Protein AF-A0A6G2U321-F1 (afdb_monomer)

Solvent-accessible surface area (backbone atoms only — not comparable to full-atom values): 6232 Å² total; per-residue (Å²): 129,82,76,58,46,42,33,37,33,30,34,20,93,89,80,42,74,46,76,44,54,46,91,41,48,78,42,62,44,58,41,83,96,42,54,42,37,38,38,32,37,30,69,89,89,39,76,46,52,22,34,40,48,66,89,90,57,88,66,79,72,62,49,72,69,56,35,48,50,48,31,50,50,50,55,51,49,48,54,60,49,64,72,43,89,53,45,33,31,38,39,53,53,46,88,44,79,45,82,41,79,39,79,88,72,81,88,127

Sequence (108 aa):
MGMQDVWVRAQSIVSGSRTVRADTIVQAKWERTSSQYLTLMVAGSDEAHHQVRPDGSRALPLREEDGAALADGLLSAMTATAAVPGSHLLVLHGTGLERRRSAMDGTR

Structure (mmCIF, N/CA/C/O backbone):
data_AF-A0A6G2U321-F1
#
_entry.id   AF-A0A6G2U321-F1
#
loop_
_atom_site.group_PDB
_atom_site.id
_atom_site.type_symbol
_atom_site.label_atom_id
_atom_site.label_alt_id
_atom_site.label_comp_id
_atom_site.label_asym_id
_atom_site.label_entity_id
_atom_site.label_seq_id
_atom_site.pdbx_PDB_ins_code
_atom_site.Cartn_x
_atom_site.Cartn_y
_atom_site.Cartn_z
_atom_site.occupancy
_atom_site.B_iso_or_equiv
_atom_site.auth_seq_id
_atom_site.auth_comp_id
_atom_site.auth_asym_id
_atom_site.auth_atom_id
_atom_site.pdbx_PDB_model_num
ATOM 1 N N . MET A 1 1 ? 12.352 -10.074 -21.353 1.00 46.00 1 MET A N 1
ATOM 2 C CA . MET A 1 1 ? 11.633 -9.016 -20.613 1.00 46.00 1 MET A CA 1
ATOM 3 C C . MET A 1 1 ? 12.153 -9.041 -19.192 1.00 46.00 1 MET A C 1
ATOM 5 O O . MET A 1 1 ? 12.061 -10.092 -18.575 1.00 46.00 1 MET A O 1
ATOM 9 N N . GLY A 1 2 ? 12.788 -7.965 -18.719 1.00 54.56 2 GLY A N 1
ATOM 10 C CA . GLY A 1 2 ? 13.204 -7.888 -17.316 1.00 54.56 2 GLY A CA 1
ATOM 11 C C . GLY A 1 2 ? 11.961 -7.940 -16.436 1.00 54.56 2 GLY A C 1
ATOM 12 O O . GLY A 1 2 ? 11.018 -7.191 -16.688 1.00 54.56 2 GLY A O 1
ATOM 13 N N . MET A 1 3 ? 11.929 -8.87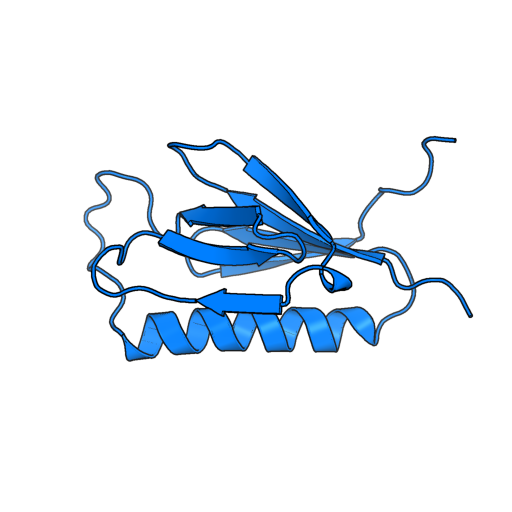1 -15.486 1.00 61.12 3 MET A N 1
ATOM 14 C CA . MET A 1 3 ? 10.844 -8.974 -14.518 1.00 61.12 3 MET A CA 1
ATOM 15 C C . MET A 1 3 ? 10.789 -7.649 -13.749 1.00 61.12 3 MET A C 1
ATOM 17 O O . MET A 1 3 ? 11.806 -7.168 -13.253 1.00 61.12 3 MET A O 1
ATOM 21 N N . GLN A 1 4 ? 9.638 -6.985 -13.794 1.00 70.38 4 GLN A N 1
ATOM 22 C CA . GLN A 1 4 ? 9.445 -5.698 -13.139 1.00 70.38 4 GLN A CA 1
ATOM 23 C C . GLN A 1 4 ? 9.031 -5.984 -11.703 1.00 70.38 4 GLN A C 1
ATOM 25 O O . GLN A 1 4 ? 7.890 -6.366 -11.451 1.00 70.38 4 GLN A O 1
ATOM 30 N N . ASP A 1 5 ? 9.967 -5.851 -10.772 1.00 84.88 5 ASP A N 1
ATOM 31 C CA . ASP A 1 5 ? 9.709 -6.125 -9.366 1.00 84.88 5 ASP A CA 1
ATOM 32 C C . ASP A 1 5 ? 9.408 -4.816 -8.634 1.00 84.88 5 ASP A C 1
ATOM 34 O O . ASP A 1 5 ? 10.298 -4.062 -8.228 1.00 84.88 5 ASP A O 1
ATOM 38 N N . VAL A 1 6 ? 8.113 -4.533 -8.491 1.00 87.06 6 VAL A N 1
ATOM 39 C CA . VAL A 1 6 ? 7.613 -3.411 -7.695 1.00 87.06 6 VAL A CA 1
ATOM 40 C C . VAL A 1 6 ? 7.248 -3.922 -6.310 1.00 87.06 6 VAL A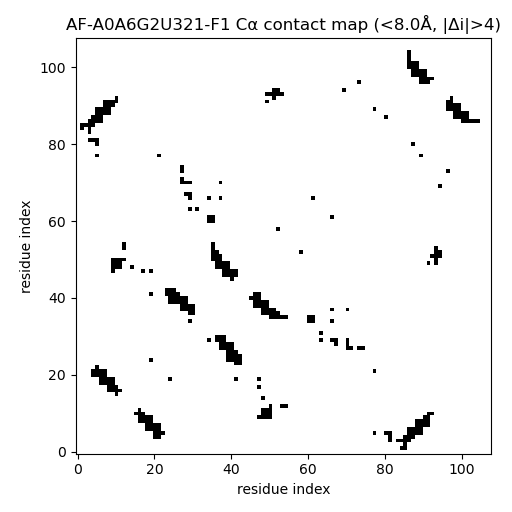 C 1
ATOM 42 O O . VAL A 1 6 ? 6.472 -4.864 -6.160 1.00 87.06 6 VAL A O 1
ATOM 45 N N . TRP A 1 7 ? 7.792 -3.275 -5.290 1.00 90.50 7 TRP A N 1
ATOM 46 C CA . TRP A 1 7 ? 7.558 -3.591 -3.887 1.00 90.50 7 TRP A CA 1
ATOM 47 C C . TRP A 1 7 ? 6.898 -2.405 -3.199 1.00 90.50 7 TRP A C 1
ATOM 49 O O . TRP A 1 7 ? 7.229 -1.259 -3.492 1.00 90.50 7 TRP A O 1
ATOM 59 N N . VAL A 1 8 ? 5.999 -2.664 -2.258 1.00 89.50 8 VAL A N 1
ATOM 60 C CA . VAL A 1 8 ? 5.346 -1.649 -1.429 1.00 89.50 8 VAL A CA 1
ATOM 61 C C . VAL A 1 8 ? 5.717 -1.894 0.022 1.00 89.50 8 VAL A C 1
ATOM 63 O O . VAL A 1 8 ? 5.521 -2.990 0.542 1.00 89.50 8 VAL A O 1
ATOM 66 N N . ARG A 1 9 ? 6.249 -0.874 0.692 1.00 90.56 9 ARG A N 1
ATOM 67 C CA . ARG A 1 9 ? 6.537 -0.902 2.123 1.00 90.56 9 ARG A CA 1
ATOM 68 C C . ARG A 1 9 ? 5.458 -0.149 2.884 1.00 90.56 9 ARG A C 1
ATOM 70 O O . ARG A 1 9 ? 5.420 1.080 2.865 1.00 90.56 9 ARG A O 1
ATOM 77 N N . ALA A 1 10 ? 4.626 -0.908 3.585 1.00 88.00 10 ALA A N 1
ATOM 78 C CA . ALA A 1 10 ? 3.694 -0.413 4.581 1.00 88.00 10 ALA A CA 1
ATOM 79 C C . ALA A 1 10 ? 4.397 -0.292 5.939 1.00 88.0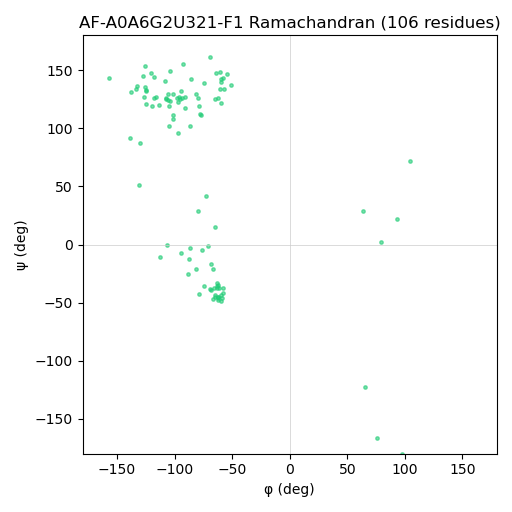0 10 ALA A C 1
ATOM 81 O O . ALA A 1 10 ? 5.241 -1.110 6.307 1.00 88.00 10 ALA A O 1
ATOM 82 N N . GLN A 1 11 ? 4.059 0.749 6.689 1.00 85.25 11 GLN A N 1
ATOM 83 C CA . GLN A 1 11 ? 4.601 0.998 8.026 1.00 85.25 11 GLN A CA 1
ATOM 84 C C . GLN A 1 11 ? 3.467 1.174 9.019 1.00 85.25 11 GLN A C 1
ATOM 86 O O . GLN A 1 11 ? 2.616 2.021 8.781 1.00 85.25 11 GLN A O 1
ATOM 91 N N . SER A 1 12 ? 3.475 0.428 10.117 1.00 79.69 12 SER A N 1
ATOM 92 C CA . SER A 1 12 ? 2.544 0.571 11.234 1.00 79.69 12 SER A CA 1
ATOM 93 C C . SER A 1 12 ? 3.324 0.576 12.545 1.00 79.69 12 SER A C 1
ATOM 95 O O . SER A 1 12 ? 4.212 -0.252 12.731 1.00 79.69 12 SER A O 1
ATOM 97 N N . ILE A 1 13 ? 2.994 1.475 13.477 1.00 76.12 13 ILE A N 1
ATOM 98 C CA . ILE A 1 13 ? 3.565 1.427 14.834 1.00 76.12 13 ILE A CA 1
ATOM 99 C C . ILE A 1 13 ? 3.160 0.131 15.554 1.00 76.12 13 ILE A C 1
ATOM 101 O O . ILE A 1 13 ? 3.949 -0.411 16.320 1.00 76.12 13 ILE A O 1
ATOM 105 N N . VAL A 1 14 ? 1.958 -0.390 15.283 1.00 74.81 14 VAL A N 1
ATOM 106 C CA . VAL A 1 14 ? 1.427 -1.589 15.952 1.00 74.81 14 VAL A CA 1
ATOM 107 C C . VAL A 1 14 ? 2.024 -2.872 15.372 1.00 74.81 14 VAL A C 1
ATOM 109 O O . VAL A 1 14 ? 2.383 -3.778 16.115 1.00 74.81 14 VAL A O 1
ATOM 112 N N . SER A 1 15 ? 2.138 -2.952 14.045 1.00 74.44 15 SER A N 1
ATOM 113 C CA . SER A 1 15 ? 2.516 -4.189 13.336 1.00 74.44 15 SER A CA 1
ATOM 114 C C . SER A 1 15 ? 3.947 -4.170 12.783 1.00 74.44 15 SER A C 1
ATOM 116 O O . SER A 1 15 ? 4.378 -5.134 12.156 1.00 74.44 15 SER A O 1
ATOM 118 N N . GLY A 1 16 ? 4.688 -3.078 12.982 1.00 82.81 16 GLY A N 1
ATOM 119 C CA . GLY A 1 16 ? 6.002 -2.859 12.382 1.00 82.81 16 GLY A CA 1
ATOM 120 C C . GLY A 1 16 ? 5.937 -2.476 10.899 1.00 82.81 16 GLY A C 1
ATOM 121 O O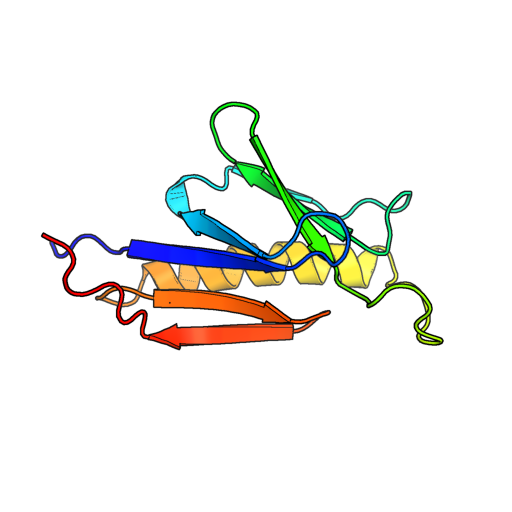 . GLY A 1 16 ? 4.892 -2.102 10.360 1.00 82.81 16 GLY A O 1
ATOM 122 N N . SER A 1 17 ? 7.085 -2.532 10.216 1.00 84.69 17 SER A N 1
ATOM 123 C CA . SER A 1 17 ? 7.150 -2.295 8.770 1.00 84.69 17 SER A CA 1
ATOM 124 C C . SER A 1 17 ? 7.086 -3.602 7.996 1.00 84.69 17 SER A C 1
ATOM 126 O O . SER A 1 17 ? 7.872 -4.508 8.273 1.00 84.69 17 SER A O 1
ATOM 128 N N . ARG A 1 18 ? 6.238 -3.657 6.973 1.00 88.50 18 ARG A N 1
ATOM 129 C CA . ARG A 1 18 ? 6.095 -4.811 6.094 1.00 88.50 18 ARG A CA 1
ATOM 130 C C . ARG A 1 18 ? 6.288 -4.412 4.641 1.00 88.50 18 ARG A C 1
ATOM 132 O O . ARG A 1 18 ? 5.694 -3.441 4.181 1.00 88.50 18 ARG A O 1
ATOM 139 N N . THR A 1 19 ? 7.095 -5.184 3.922 1.00 90.19 19 THR A N 1
ATOM 140 C CA . THR A 1 19 ? 7.296 -5.020 2.481 1.00 90.19 19 THR A CA 1
ATOM 141 C C . THR A 1 19 ? 6.597 -6.154 1.746 1.00 90.19 19 THR A C 1
ATOM 143 O O . THR A 1 19 ? 6.828 -7.319 2.056 1.00 90.19 19 THR A O 1
ATOM 146 N N . VAL A 1 20 ? 5.740 -5.812 0.790 1.00 90.19 20 VAL A N 1
ATOM 147 C CA . VAL A 1 20 ? 4.939 -6.748 -0.009 1.00 90.19 20 VAL A CA 1
ATOM 148 C C . VAL A 1 20 ? 5.171 -6.487 -1.496 1.00 90.19 20 VAL A C 1
ATOM 150 O O . VAL A 1 20 ? 5.534 -5.375 -1.878 1.00 90.19 20 VAL A O 1
ATOM 153 N N . ARG A 1 21 ? 4.989 -7.495 -2.351 1.00 89.50 21 ARG A N 1
ATOM 154 C CA . ARG A 1 21 ? 5.060 -7.301 -3.808 1.00 89.50 21 ARG A CA 1
ATOM 155 C C . ARG A 1 21 ? 3.803 -6.596 -4.302 1.00 89.50 21 ARG A C 1
ATOM 157 O O . ARG A 1 21 ? 2.702 -6.953 -3.892 1.00 89.50 21 ARG A O 1
ATOM 164 N N . ALA A 1 22 ? 3.948 -5.650 -5.221 1.00 88.38 22 ALA A N 1
ATOM 165 C CA . ALA A 1 22 ? 2.811 -4.928 -5.782 1.00 88.38 22 ALA A CA 1
ATOM 166 C C . ALA A 1 22 ? 1.862 -5.853 -6.556 1.00 88.38 22 ALA A C 1
ATOM 168 O O . ALA A 1 22 ? 0.654 -5.702 -6.437 1.00 88.38 22 ALA A O 1
ATOM 169 N N . ASP A 1 23 ? 2.388 -6.853 -7.275 1.00 87.12 23 ASP A N 1
ATOM 170 C CA . ASP A 1 23 ? 1.568 -7.820 -8.022 1.00 87.12 23 ASP A CA 1
ATOM 171 C C . ASP A 1 23 ? 0.716 -8.728 -7.121 1.00 87.12 23 ASP A C 1
ATOM 173 O O . ASP A 1 23 ? -0.303 -9.256 -7.558 1.00 87.12 23 ASP A O 1
ATOM 177 N N . THR A 1 24 ? 1.094 -8.861 -5.847 1.00 88.81 24 THR A N 1
ATOM 178 C CA . THR A 1 24 ? 0.306 -9.602 -4.859 1.00 88.81 24 THR A CA 1
ATOM 179 C C . THR A 1 24 ? -0.750 -8.747 -4.168 1.00 88.81 24 THR A C 1
ATOM 181 O O . THR A 1 24 ? -1.610 -9.305 -3.496 1.00 88.81 24 THR A O 1
ATOM 184 N N . ILE A 1 25 ? -0.714 -7.416 -4.303 1.00 89.88 25 ILE A N 1
ATOM 185 C CA . ILE A 1 25 ? -1.732 -6.544 -3.712 1.00 89.88 25 ILE A CA 1
ATOM 186 C C . ILE A 1 25 ? -2.974 -6.600 -4.597 1.00 89.88 25 ILE A C 1
ATOM 188 O O . ILE A 1 25 ? -2.979 -6.103 -5.720 1.00 89.88 25 ILE A O 1
ATOM 192 N N . VAL A 1 26 ? -4.043 -7.182 -4.065 1.00 89.12 26 VAL A N 1
ATOM 193 C CA . VAL A 1 26 ? -5.325 -7.298 -4.770 1.00 89.12 26 VAL A CA 1
ATOM 194 C C . VAL A 1 26 ? -6.215 -6.082 -4.535 1.00 89.12 26 VAL A C 1
ATOM 196 O O . VAL A 1 26 ? -7.063 -5.769 -5.366 1.00 89.12 26 VAL A O 1
ATOM 199 N N . GLN A 1 27 ? -6.025 -5.384 -3.410 1.00 88.19 27 GLN A N 1
ATOM 200 C CA . GLN A 1 27 ? -6.814 -4.208 -3.063 1.00 88.19 27 GLN A CA 1
ATOM 201 C C . GLN A 1 27 ? -6.068 -3.302 -2.077 1.00 88.19 27 GLN A C 1
ATOM 203 O O . GLN A 1 27 ? -5.422 -3.778 -1.147 1.00 88.19 27 GLN A O 1
ATOM 208 N N . ALA A 1 28 ? -6.218 -1.987 -2.238 1.00 88.38 28 ALA A N 1
ATOM 209 C CA . ALA A 1 28 ? -5.928 -1.006 -1.196 1.00 88.38 28 ALA A CA 1
ATOM 210 C C . ALA A 1 28 ? -7.260 -0.451 -0.676 1.00 88.38 28 ALA A C 1
ATOM 212 O O . ALA A 1 28 ? -8.094 0.002 -1.460 1.00 88.38 28 ALA A O 1
ATOM 213 N N . LYS A 1 29 ? -7.487 -0.524 0.636 1.00 87.69 29 LYS A N 1
ATOM 214 C CA . LYS A 1 29 ? -8.738 -0.127 1.286 1.00 87.69 29 LYS A CA 1
ATOM 215 C C . LYS A 1 29 ? -8.466 0.891 2.384 1.00 87.69 29 LYS A C 1
ATOM 217 O O . LYS A 1 29 ? -7.619 0.685 3.250 1.00 87.69 29 LYS A O 1
ATOM 222 N N . TRP A 1 30 ? -9.247 1.963 2.371 1.00 84.38 30 TRP A N 1
ATOM 223 C CA . TRP A 1 30 ? -9.369 2.891 3.486 1.00 84.38 30 TRP A CA 1
ATOM 224 C C . TRP A 1 30 ? -10.657 2.596 4.253 1.00 84.38 30 TRP A C 1
ATOM 226 O O . TRP A 1 30 ? -11.726 2.497 3.649 1.00 84.38 30 TRP A O 1
ATOM 236 N N . GLU A 1 31 ? -10.572 2.453 5.575 1.00 79.81 31 GLU A N 1
ATOM 237 C CA . GLU A 1 31 ? -11.736 2.174 6.418 1.00 79.81 31 GLU A CA 1
ATOM 238 C C . GLU A 1 31 ? -12.002 3.313 7.392 1.00 79.81 31 GLU A C 1
ATOM 240 O O . GLU A 1 31 ? -11.145 3.695 8.184 1.00 79.81 31 GLU A O 1
ATOM 245 N N . ARG A 1 32 ? -13.235 3.827 7.388 1.00 72.44 32 ARG A N 1
ATOM 246 C CA . ARG A 1 32 ? -13.642 4.942 8.253 1.00 72.44 32 ARG A CA 1
ATOM 247 C C . ARG A 1 32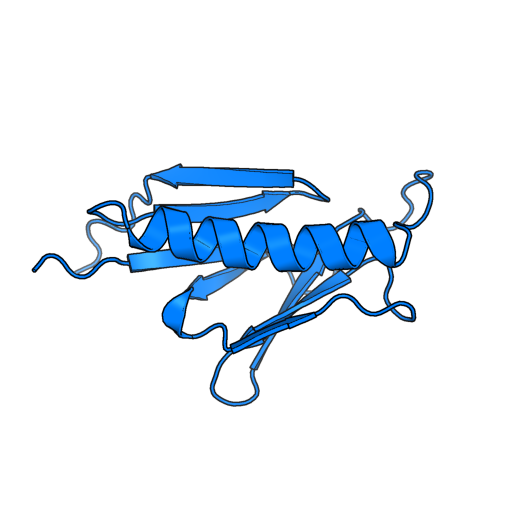 ? -13.523 4.617 9.744 1.00 72.44 32 ARG A C 1
ATOM 249 O O . ARG A 1 32 ? -13.155 5.481 10.532 1.00 72.44 32 ARG A O 1
ATOM 256 N N . THR A 1 33 ? -13.830 3.382 10.130 1.00 74.00 33 THR A N 1
ATOM 257 C CA . THR A 1 33 ? -13.700 2.880 11.511 1.00 74.00 33 THR A CA 1
ATOM 258 C C . THR A 1 33 ? -12.247 2.761 11.959 1.00 74.00 33 THR A C 1
ATOM 260 O O . THR A 1 33 ? -11.966 2.690 13.151 1.00 74.00 33 THR A O 1
ATOM 263 N N . SER A 1 34 ? -11.319 2.767 11.007 1.00 73.50 34 SER A N 1
ATOM 264 C CA . SER A 1 34 ? -9.885 2.678 11.226 1.00 73.50 34 SER A CA 1
ATOM 265 C C . SER A 1 34 ? -9.183 3.769 10.427 1.00 73.50 34 SER A C 1
ATOM 267 O O . SER A 1 34 ? -8.208 3.503 9.735 1.00 73.50 34 SER A O 1
ATOM 269 N N . SER A 1 35 ? -9.645 5.019 10.572 1.00 72.12 35 SER A N 1
ATOM 270 C CA . SER A 1 35 ? -9.176 6.213 9.838 1.00 72.12 35 SER A CA 1
ATOM 271 C C . SER A 1 35 ? -7.721 6.624 10.123 1.00 72.12 35 SER A C 1
ATOM 273 O O . SER A 1 35 ? -7.315 7.762 9.895 1.00 72.12 35 SER A O 1
ATOM 275 N N . GLN A 1 36 ? -6.957 5.730 10.731 1.00 77.81 36 GLN A N 1
ATOM 276 C CA . GLN A 1 36 ? -5.538 5.833 11.021 1.00 77.81 36 GLN A CA 1
ATOM 277 C C . GLN A 1 36 ? -4.728 4.820 10.199 1.00 77.81 36 GLN A C 1
ATOM 279 O O . GLN A 1 36 ? -3.506 4.953 10.129 1.00 77.81 36 GLN A O 1
ATOM 284 N N . TYR A 1 37 ? -5.395 3.864 9.538 1.00 84.81 37 TYR A N 1
ATOM 285 C CA . TYR A 1 37 ? -4.788 2.801 8.751 1.00 84.81 37 TYR A CA 1
ATOM 286 C C . TYR A 1 37 ? -5.331 2.764 7.318 1.00 84.81 37 TYR A C 1
ATOM 288 O O . TYR A 1 37 ? -6.533 2.824 7.074 1.00 84.81 37 TYR A O 1
ATOM 296 N N . LEU A 1 38 ? -4.413 2.608 6.374 1.00 88.06 38 LEU A N 1
ATOM 297 C CA . LEU A 1 38 ? -4.662 2.133 5.025 1.00 88.06 38 LEU A CA 1
ATOM 298 C C . LEU A 1 38 ? -4.339 0.636 5.008 1.00 88.06 38 LEU A C 1
ATOM 300 O O . LEU A 1 38 ? -3.218 0.244 5.334 1.00 88.06 38 LEU A O 1
ATOM 304 N N . THR A 1 39 ? -5.303 -0.196 4.638 1.00 90.19 39 THR A N 1
ATOM 305 C CA . THR A 1 39 ? -5.139 -1.652 4.584 1.00 90.19 39 THR A CA 1
ATOM 306 C C . THR A 1 39 ? -4.830 -2.079 3.156 1.00 90.19 39 THR A C 1
ATOM 308 O O . THR A 1 39 ? -5.565 -1.758 2.225 1.00 90.19 39 THR A O 1
ATOM 311 N N . LEU A 1 40 ? -3.736 -2.810 2.972 1.00 89.88 40 LEU A N 1
ATOM 312 C CA . LEU A 1 40 ? -3.372 -3.448 1.713 1.00 89.88 40 LEU A CA 1
ATOM 313 C C . LEU A 1 40 ? -3.732 -4.925 1.819 1.00 89.88 40 LEU A C 1
ATOM 315 O O . LEU A 1 40 ? -3.108 -5.653 2.590 1.00 89.88 40 LEU A O 1
ATOM 319 N N . MET A 1 41 ? -4.727 -5.361 1.055 1.00 90.06 41 MET A N 1
ATOM 320 C CA . MET A 1 41 ? -5.050 -6.776 0.934 1.00 90.06 41 MET A CA 1
ATOM 321 C C . MET A 1 41 ? -4.080 -7.427 -0.040 1.00 90.06 41 MET A C 1
ATOM 323 O O . MET A 1 41 ? -3.936 -6.993 -1.187 1.00 90.06 41 MET A O 1
ATOM 327 N N . VAL A 1 42 ? -3.436 -8.483 0.427 1.00 90.12 42 VAL A N 1
ATOM 328 C CA . VAL A 1 42 ? -2.464 -9.286 -0.298 1.00 90.12 42 VAL A CA 1
ATOM 329 C C . VAL A 1 42 ? -3.100 -10.637 -0.628 1.00 90.12 42 VAL A C 1
ATOM 331 O O . VAL A 1 42 ? -3.852 -11.210 0.164 1.00 90.12 42 VAL A O 1
ATOM 334 N N . ALA A 1 43 ? -2.820 -11.152 -1.822 1.00 87.81 43 ALA A N 1
ATOM 335 C CA . ALA A 1 43 ? -3.266 -12.465 -2.262 1.00 87.81 43 ALA A CA 1
ATOM 336 C C . ALA A 1 43 ? -2.907 -13.544 -1.222 1.00 87.81 43 ALA A C 1
ATOM 338 O O . ALA A 1 43 ? -1.803 -13.551 -0.681 1.00 87.81 43 ALA A O 1
ATOM 339 N N . GLY A 1 44 ? -3.842 -14.463 -0.959 1.00 83.38 44 GLY A N 1
ATOM 340 C CA . GLY A 1 44 ? -3.689 -15.481 0.090 1.00 83.38 44 GLY A CA 1
ATOM 341 C C . GLY A 1 44 ? -4.268 -15.093 1.457 1.00 83.38 44 GLY A C 1
ATOM 342 O O . GLY A 1 44 ? -3.872 -15.684 2.456 1.00 83.38 44 GLY A O 1
ATOM 343 N N . SER A 1 45 ? -5.216 -14.146 1.492 1.00 77.25 45 SER A N 1
ATOM 344 C CA . SER A 1 45 ? -5.893 -13.661 2.712 1.00 77.25 45 SER A CA 1
ATOM 345 C C . SER A 1 45 ? -4.963 -12.975 3.712 1.00 77.25 45 SER A C 1
ATOM 347 O O . SER A 1 45 ? -5.202 -13.014 4.917 1.00 77.25 45 SER A O 1
ATOM 349 N N . ASP A 1 46 ? -3.894 -12.362 3.214 1.00 86.75 46 ASP A N 1
ATOM 350 C CA . ASP A 1 46 ? -2.907 -11.685 4.039 1.00 86.75 46 ASP A CA 1
ATOM 351 C C . ASP A 1 46 ? -3.098 -10.159 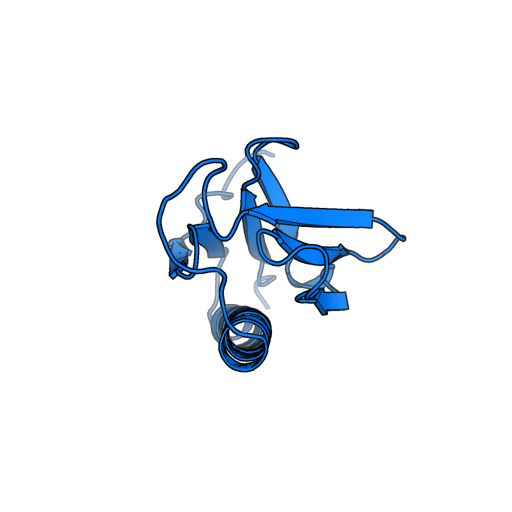3.943 1.00 86.75 46 ASP A C 1
ATOM 353 O O . ASP A 1 46 ? -3.561 -9.646 2.925 1.00 86.75 46 ASP A O 1
ATOM 357 N N . GLU A 1 47 ? -2.786 -9.413 5.001 1.00 88.06 47 GLU A N 1
ATOM 358 C CA . GLU A 1 47 ? -3.062 -7.976 5.087 1.00 88.06 47 GLU A CA 1
ATOM 359 C C . GLU A 1 47 ? -1.845 -7.203 5.600 1.00 88.06 47 GLU A C 1
ATOM 361 O O . GLU A 1 47 ? -1.182 -7.571 6.574 1.00 88.06 47 GLU A O 1
ATOM 366 N N . ALA A 1 48 ? -1.521 -6.095 4.935 1.00 87.38 48 ALA A N 1
ATOM 367 C CA . ALA A 1 48 ? -0.509 -5.157 5.396 1.00 87.38 48 ALA A CA 1
ATOM 368 C C . ALA A 1 48 ? -1.168 -3.828 5.760 1.00 87.38 48 ALA A C 1
ATOM 370 O O . ALA A 1 48 ? -1.758 -3.159 4.915 1.00 87.38 48 ALA A O 1
ATOM 371 N N . HIS A 1 49 ? -1.032 -3.419 7.017 1.00 88.69 49 HIS A N 1
ATOM 372 C CA . HIS A 1 49 ? -1.561 -2.142 7.482 1.00 88.69 49 HIS A CA 1
ATOM 373 C C . HIS A 1 49 ? -0.482 -1.068 7.392 1.00 88.69 49 HIS A C 1
ATOM 375 O O . HIS A 1 49 ? 0.610 -1.209 7.950 1.00 88.69 49 HIS A O 1
ATOM 381 N N . HIS A 1 50 ? -0.798 0.028 6.714 1.00 87.81 50 HIS A N 1
ATOM 382 C CA . HIS A 1 50 ? -0.015 1.246 6.767 1.00 87.81 50 HIS A CA 1
ATOM 383 C C . HIS A 1 50 ? -0.707 2.279 7.642 1.00 87.81 50 HIS A C 1
ATOM 385 O O . HIS A 1 50 ? -1.836 2.678 7.392 1.00 87.81 50 HIS A O 1
ATOM 391 N N . GLN A 1 51 ? -0.004 2.752 8.653 1.00 86.56 51 GLN A N 1
ATOM 392 C CA . GLN A 1 51 ? -0.423 3.855 9.478 1.00 86.56 51 GLN A CA 1
ATOM 393 C C . GLN A 1 51 ? -0.214 5.186 8.753 1.00 86.56 51 GLN A C 1
ATOM 395 O O . GLN A 1 51 ? 0.907 5.654 8.559 1.00 86.56 51 GLN A O 1
ATOM 400 N N . VAL A 1 52 ? -1.332 5.815 8.410 1.00 83.62 52 VAL A N 1
ATOM 401 C CA . VAL A 1 52 ? -1.388 7.083 7.672 1.00 83.62 52 VAL A CA 1
ATOM 402 C C . VAL A 1 52 ? -1.161 8.273 8.608 1.00 83.62 52 VAL A C 1
ATOM 404 O O . VAL A 1 52 ? -0.732 9.350 8.193 1.00 83.62 52 VAL A O 1
ATOM 407 N N . ARG A 1 53 ? -1.393 8.069 9.910 1.00 75.75 53 ARG A N 1
ATOM 408 C CA . ARG A 1 53 ? -1.086 9.031 10.968 1.00 75.75 53 ARG A CA 1
ATOM 409 C C . ARG A 1 53 ? -0.483 8.336 12.183 1.00 75.75 53 ARG A C 1
ATOM 411 O O . ARG A 1 53 ? -1.096 7.386 12.666 1.00 75.75 53 ARG A O 1
ATOM 418 N N . PRO A 1 54 ? 0.641 8.831 12.730 1.00 65.31 54 PRO A N 1
ATOM 419 C CA . PRO A 1 54 ? 1.183 8.287 13.965 1.00 65.31 54 PRO A CA 1
ATOM 420 C C . PRO A 1 54 ? 0.162 8.410 15.103 1.00 65.31 54 PRO A C 1
ATOM 422 O O . PRO A 1 54 ? -0.578 9.399 15.190 1.00 65.31 54 PRO A O 1
ATOM 425 N N . ASP A 1 55 ? 0.128 7.384 15.950 1.00 63.06 55 ASP A N 1
ATOM 426 C CA . ASP A 1 55 ? -0.749 7.312 17.116 1.00 63.06 55 ASP A CA 1
ATOM 427 C C . ASP A 1 55 ? -0.506 8.526 18.034 1.00 63.06 55 ASP A C 1
ATOM 429 O O . ASP A 1 55 ? 0.635 8.942 18.240 1.00 63.06 55 ASP A O 1
ATOM 433 N N . GLY A 1 56 ? -1.579 9.179 18.493 1.00 60.59 56 GLY A N 1
ATOM 434 C CA . GLY A 1 56 ? -1.492 10.417 19.285 1.00 60.59 56 GLY A CA 1
ATOM 435 C C . GLY A 1 56 ? -1.236 11.715 18.497 1.00 60.59 56 GLY A C 1
ATOM 436 O O . GLY A 1 56 ? -1.154 12.790 19.096 1.00 60.59 56 GLY A O 1
ATOM 437 N N . SER A 1 57 ? -1.145 11.671 17.161 1.00 68.38 57 SER A N 1
ATOM 438 C CA . SER A 1 57 ? -1.032 12.886 16.339 1.00 68.38 57 SER A CA 1
ATOM 439 C C . SER A 1 57 ? -2.250 13.804 16.510 1.00 68.38 57 SER A C 1
ATOM 441 O O . SER A 1 57 ? -3.385 13.345 16.413 1.00 68.38 57 SER A O 1
ATOM 443 N N . ARG A 1 58 ? -2.026 15.115 16.689 1.00 67.44 58 ARG A N 1
ATOM 444 C CA . ARG A 1 58 ? -3.089 16.144 16.752 1.00 67.44 58 ARG A CA 1
ATOM 445 C C . ARG A 1 58 ? -3.690 16.505 15.390 1.00 67.44 58 ARG A C 1
ATOM 447 O O . ARG A 1 58 ? -4.615 17.311 15.337 1.00 67.44 58 ARG A O 1
ATOM 454 N N . ALA A 1 59 ? -3.154 15.961 14.296 1.00 68.88 59 ALA A N 1
ATOM 455 C CA . ALA A 1 59 ? -3.722 16.180 12.973 1.00 68.88 59 ALA A CA 1
ATOM 456 C C . ALA A 1 59 ? -5.166 15.659 12.921 1.00 68.88 59 ALA A C 1
ATOM 458 O O . ALA A 1 59 ? -5.518 14.700 13.609 1.00 68.88 59 ALA A O 1
ATOM 459 N N . LEU A 1 60 ? -6.011 16.291 12.111 1.00 70.50 60 LEU A N 1
ATOM 460 C CA . LEU A 1 60 ? -7.376 15.815 11.913 1.00 70.50 60 LEU A CA 1
ATOM 461 C C . LEU A 1 60 ? -7.354 14.422 11.249 1.00 70.50 60 LEU A C 1
ATOM 463 O O . LEU A 1 60 ? -6.409 14.096 10.521 1.00 70.50 60 LEU A O 1
ATOM 467 N N . PRO A 1 61 ? -8.329 13.543 11.541 1.00 73.00 61 PRO A N 1
ATOM 468 C CA . PRO A 1 61 ? -8.493 12.305 10.780 1.00 73.00 61 PRO A CA 1
ATOM 469 C C . PRO A 1 61 ? -8.695 12.638 9.300 1.00 73.00 61 PRO A C 1
ATOM 471 O O . PRO A 1 61 ? -9.335 13.642 8.981 1.00 73.00 61 PRO A O 1
ATOM 474 N N . LEU A 1 62 ? -8.131 11.811 8.412 1.00 76.69 62 LEU A N 1
ATOM 475 C CA . LEU A 1 62 ? -8.399 11.958 6.983 1.00 76.69 62 LEU A CA 1
ATOM 476 C C . LEU A 1 62 ? -9.894 11.796 6.745 1.00 76.69 62 LEU A C 1
ATOM 478 O O . LEU A 1 62 ? -10.539 10.924 7.340 1.00 76.69 62 LEU A O 1
ATOM 482 N N . ARG A 1 63 ? -10.433 12.631 5.858 1.00 82.38 63 ARG A N 1
ATOM 483 C CA . ARG A 1 63 ? -11.796 12.441 5.379 1.00 82.38 63 ARG A CA 1
ATOM 484 C C . ARG A 1 63 ? -11.846 11.1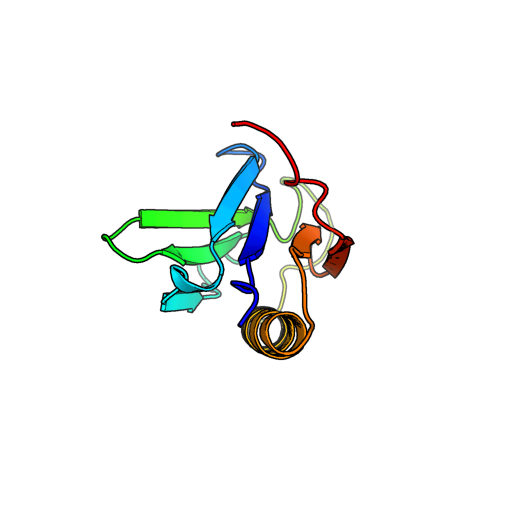90 4.513 1.00 82.38 63 ARG A C 1
ATOM 486 O O . ARG A 1 63 ? -10.831 10.694 4.030 1.00 82.38 63 ARG A O 1
ATOM 493 N N . GLU A 1 64 ? -13.050 10.671 4.331 1.00 82.06 64 GLU A N 1
ATOM 494 C CA . GLU A 1 64 ? -13.281 9.495 3.491 1.00 82.06 64 GLU A CA 1
ATOM 495 C C . GLU A 1 64 ? -12.795 9.722 2.053 1.00 82.06 64 GLU A C 1
ATOM 497 O O . GLU A 1 64 ? -12.118 8.860 1.501 1.00 82.06 64 GLU A O 1
ATOM 502 N N . GLU A 1 65 ? -13.054 10.912 1.503 1.00 85.19 65 GLU A N 1
ATOM 503 C CA . GLU A 1 65 ? -12.582 11.345 0.180 1.00 85.19 65 GLU A CA 1
ATOM 504 C C . GLU A 1 65 ? -11.049 11.323 0.071 1.00 85.19 65 GLU A C 1
ATOM 506 O O . GLU A 1 65 ? -10.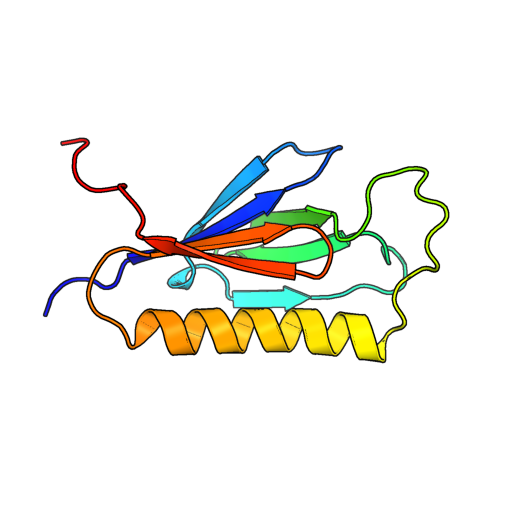505 10.752 -0.872 1.00 85.19 65 GLU A O 1
ATOM 511 N N . ASP A 1 66 ? -10.349 11.856 1.078 1.00 84.44 66 ASP A N 1
ATOM 512 C CA . ASP A 1 66 ? -8.886 11.909 1.103 1.00 84.44 66 ASP A CA 1
ATOM 513 C C . ASP A 1 66 ? -8.286 10.503 1.244 1.00 84.44 66 ASP A C 1
ATOM 515 O O . ASP A 1 66 ? -7.273 10.175 0.627 1.00 84.44 66 ASP A O 1
ATOM 519 N N . GLY A 1 67 ? -8.912 9.649 2.061 1.00 84.25 67 GLY A N 1
ATOM 520 C CA . GLY A 1 67 ? -8.480 8.269 2.262 1.00 84.25 67 GLY A CA 1
ATOM 521 C C . GLY A 1 67 ? -8.700 7.392 1.028 1.00 84.25 67 GLY A C 1
ATOM 522 O O . GLY A 1 67 ? -7.839 6.581 0.684 1.00 84.25 67 GLY A O 1
ATOM 523 N N . ALA A 1 68 ? -9.814 7.590 0.319 1.00 85.56 68 ALA A N 1
ATOM 524 C CA . ALA A 1 68 ? -10.064 6.945 -0.966 1.00 85.56 68 ALA A CA 1
ATOM 525 C C . ALA A 1 68 ? -9.063 7.416 -2.032 1.00 85.56 68 ALA A C 1
ATOM 527 O O . ALA A 1 68 ? -8.491 6.586 -2.737 1.00 85.56 68 ALA A O 1
ATOM 528 N N . ALA A 1 69 ? -8.782 8.722 -2.094 1.00 87.62 69 ALA A N 1
ATOM 529 C CA . ALA A 1 69 ? -7.777 9.282 -2.994 1.00 87.62 69 ALA A CA 1
ATOM 530 C C . ALA A 1 69 ? -6.364 8.755 -2.696 1.00 87.62 69 ALA A C 1
ATOM 532 O O . ALA A 1 69 ? -5.587 8.518 -3.618 1.00 87.62 69 ALA A O 1
ATOM 533 N N . LEU A 1 70 ? -6.028 8.515 -1.424 1.00 87.19 70 LEU A N 1
ATOM 534 C CA . LEU A 1 70 ? -4.763 7.889 -1.037 1.00 87.19 70 LEU A CA 1
ATOM 535 C C . LEU A 1 70 ? -4.660 6.441 -1.540 1.00 87.19 70 LEU A C 1
ATOM 537 O O . LEU A 1 70 ? -3.620 6.046 -2.071 1.00 87.19 70 LEU A O 1
ATOM 541 N N . ALA A 1 71 ? -5.726 5.652 -1.374 1.00 89.38 71 ALA A N 1
ATOM 542 C CA . ALA A 1 71 ? -5.772 4.275 -1.857 1.00 89.38 71 ALA A CA 1
ATOM 543 C C . ALA A 1 71 ? -5.638 4.218 -3.388 1.00 89.38 71 ALA A C 1
ATOM 545 O O . ALA A 1 71 ? -4.815 3.460 -3.902 1.00 89.38 71 ALA A O 1
ATOM 546 N N . ASP A 1 72 ? -6.381 5.065 -4.104 1.00 89.19 72 ASP A N 1
ATOM 547 C CA . ASP A 1 72 ? -6.302 5.187 -5.563 1.00 89.19 72 ASP A CA 1
ATOM 548 C C . ASP A 1 72 ? -4.912 5.652 -6.023 1.00 89.19 72 ASP A C 1
ATOM 550 O O . ASP A 1 72 ? -4.297 5.040 -6.897 1.00 89.19 72 ASP A O 1
ATOM 554 N N . GLY A 1 73 ? -4.348 6.660 -5.352 1.00 89.31 73 GLY A N 1
ATOM 555 C CA . GLY A 1 73 ? -3.003 7.164 -5.616 1.00 89.31 73 GLY A CA 1
ATOM 556 C C . GLY A 1 73 ? -1.924 6.089 -5.468 1.00 89.31 73 GLY A C 1
ATOM 557 O O . GLY A 1 73 ? -0.999 6.034 -6.280 1.00 89.31 73 GLY A O 1
ATOM 558 N N . LEU A 1 74 ? -2.056 5.186 -4.491 1.00 89.62 74 LEU A N 1
ATOM 559 C CA . LEU A 1 74 ? -1.164 4.034 -4.353 1.00 89.62 74 LEU A CA 1
ATOM 560 C C . LEU A 1 74 ? -1.319 3.044 -5.517 1.00 89.62 74 LEU A C 1
ATOM 562 O O . LEU A 1 74 ? -0.309 2.624 -6.084 1.00 89.62 74 LEU A O 1
ATOM 566 N N . LEU A 1 75 ? -2.548 2.685 -5.903 1.00 89.62 75 LEU A N 1
ATOM 567 C CA . LEU A 1 75 ? -2.801 1.792 -7.046 1.00 89.62 75 LEU A CA 1
ATOM 568 C C . LEU A 1 75 ? -2.246 2.380 -8.355 1.00 89.62 75 LEU A C 1
ATOM 570 O O . LEU A 1 75 ? -1.570 1.691 -9.129 1.00 89.62 75 LEU A O 1
ATOM 574 N N . SER A 1 76 ? -2.468 3.676 -8.568 1.00 90.12 76 SER A N 1
ATOM 575 C CA . SER A 1 76 ? -1.948 4.427 -9.709 1.00 90.12 76 SER A CA 1
ATOM 576 C C . SER A 1 76 ? -0.417 4.452 -9.709 1.00 90.12 76 SER A C 1
ATOM 578 O O . SER A 1 76 ? 0.215 4.138 -10.719 1.00 90.12 76 SER A O 1
ATOM 580 N N . ALA A 1 77 ? 0.210 4.707 -8.557 1.00 89.25 77 ALA A N 1
ATOM 581 C CA . ALA A 1 77 ? 1.663 4.705 -8.433 1.00 89.25 77 ALA A CA 1
ATOM 582 C C . ALA A 1 77 ? 2.289 3.320 -8.644 1.00 89.25 77 ALA A C 1
ATOM 584 O O . ALA A 1 77 ? 3.357 3.228 -9.255 1.00 89.25 77 ALA A O 1
ATOM 585 N N . MET A 1 78 ? 1.641 2.245 -8.183 1.00 89.50 78 MET A N 1
ATOM 586 C CA . MET A 1 78 ? 2.058 0.870 -8.480 1.00 89.50 78 MET A CA 1
ATOM 587 C C . MET A 1 78 ? 2.038 0.611 -9.983 1.00 89.50 78 MET A C 1
ATOM 589 O O . MET A 1 78 ? 3.043 0.167 -10.534 1.00 89.50 78 MET A O 1
ATOM 593 N N . THR A 1 79 ? 0.943 0.973 -10.653 1.00 88.12 79 THR A N 1
ATOM 594 C CA . THR A 1 79 ? 0.778 0.806 -12.104 1.00 88.12 79 THR A CA 1
ATOM 595 C C . THR A 1 79 ? 1.817 1.612 -12.884 1.00 88.12 79 THR A C 1
ATOM 597 O O . THR A 1 79 ? 2.506 1.073 -13.748 1.00 88.12 79 THR A O 1
ATOM 600 N N . ALA A 1 80 ? 2.002 2.889 -12.539 1.00 87.62 80 ALA A N 1
ATOM 601 C CA . ALA A 1 80 ? 2.992 3.757 -13.171 1.00 87.62 80 ALA A CA 1
ATOM 602 C C . ALA A 1 80 ? 4.427 3.254 -12.950 1.00 87.62 80 ALA A C 1
ATOM 604 O O . ALA A 1 80 ? 5.279 3.365 -13.830 1.00 87.62 80 ALA A O 1
ATOM 605 N N . THR A 1 81 ? 4.707 2.681 -11.781 1.00 85.94 81 THR A N 1
ATOM 606 C CA . THR A 1 81 ? 6.028 2.132 -11.458 1.00 85.94 81 THR A CA 1
ATOM 607 C C . THR A 1 81 ? 6.277 0.806 -12.171 1.00 85.94 81 THR A C 1
ATOM 609 O O . THR A 1 81 ? 7.387 0.589 -12.645 1.00 85.94 81 THR A O 1
ATOM 612 N N . ALA A 1 82 ? 5.245 -0.024 -12.331 1.00 85.12 82 ALA A N 1
ATOM 613 C CA . ALA A 1 82 ? 5.276 -1.270 -13.099 1.00 85.12 82 ALA A CA 1
ATOM 614 C C . ALA A 1 82 ? 5.358 -1.061 -14.623 1.00 85.12 82 ALA A C 1
ATOM 616 O O . ALA A 1 82 ? 5.397 -2.032 -15.374 1.00 85.12 82 ALA A O 1
ATOM 617 N N . ALA A 1 83 ? 5.361 0.188 -15.0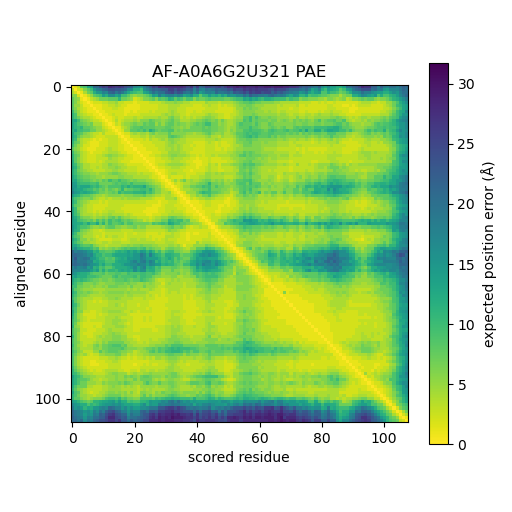96 1.00 84.94 83 ALA A N 1
ATOM 618 C CA . ALA A 1 83 ? 5.687 0.538 -16.476 1.00 84.94 83 ALA A CA 1
ATOM 619 C C . ALA A 1 83 ? 7.172 0.910 -16.658 1.00 84.94 83 ALA A C 1
ATOM 621 O O . ALA A 1 83 ? 7.623 1.120 -17.785 1.00 84.94 83 ALA A O 1
ATOM 622 N N . VAL A 1 84 ? 7.936 1.028 -15.567 1.00 82.56 84 VAL A N 1
ATOM 623 C CA . VAL A 1 84 ? 9.341 1.435 -15.604 1.00 82.56 84 VAL A CA 1
ATOM 624 C C . VAL A 1 84 ? 10.245 0.229 -15.347 1.00 82.56 84 VAL A C 1
ATOM 626 O O . VAL A 1 84 ? 10.169 -0.362 -14.271 1.00 82.56 84 VAL A O 1
ATOM 629 N N . PRO A 1 85 ? 11.191 -0.075 -16.255 1.00 80.31 85 PRO A N 1
ATOM 630 C CA . PRO A 1 85 ? 12.125 -1.179 -16.075 1.00 80.31 85 PRO A CA 1
ATOM 631 C C . PRO A 1 85 ? 12.914 -1.114 -14.760 1.00 80.31 85 PRO A C 1
ATOM 633 O O . PRO A 1 85 ? 13.292 -0.035 -14.289 1.00 80.31 85 PRO A O 1
ATOM 636 N N . GLY A 1 86 ? 13.218 -2.291 -14.213 1.00 81.81 86 GLY A N 1
ATOM 637 C CA . GLY A 1 86 ? 14.015 -2.468 -12.999 1.00 81.81 86 GLY A CA 1
ATOM 638 C C . GLY A 1 86 ? 13.182 -2.668 -11.733 1.00 81.81 86 GLY A C 1
ATOM 639 O O . GLY A 1 86 ? 11.953 -2.681 -11.768 1.00 81.81 86 GLY A O 1
ATOM 640 N N . SER A 1 87 ? 13.882 -2.831 -10.613 1.00 86.62 87 SER A N 1
ATOM 641 C CA . SER A 1 87 ? 13.272 -3.072 -9.306 1.00 86.62 87 SER A CA 1
ATOM 642 C C . SER A 1 87 ? 13.013 -1.755 -8.575 1.00 86.62 87 SER A C 1
ATOM 644 O O . SER A 1 87 ? 13.917 -0.934 -8.382 1.00 86.62 87 SER A O 1
ATOM 646 N N . HIS A 1 88 ? 11.778 -1.549 -8.123 1.00 89.00 88 HIS A N 1
ATOM 647 C CA . HIS A 1 88 ? 11.342 -0.307 -7.478 1.00 89.00 88 HIS A CA 1
ATOM 648 C C . HIS A 1 88 ? 10.692 -0.591 -6.129 1.00 89.00 88 HIS A C 1
ATOM 650 O O . HIS A 1 88 ? 10.016 -1.599 -5.949 1.00 89.00 88 HIS A O 1
ATOM 656 N N . LEU A 1 89 ? 10.896 0.316 -5.178 1.00 90.12 89 LEU A N 1
ATOM 657 C CA . LEU A 1 89 ? 10.284 0.276 -3.857 1.00 90.12 89 LEU A CA 1
ATOM 658 C C . LEU A 1 89 ? 9.436 1.533 -3.666 1.00 90.12 89 LEU A C 1
ATOM 660 O O . LEU A 1 89 ? 9.955 2.648 -3.683 1.00 90.12 89 LEU A O 1
ATOM 664 N N . LEU A 1 90 ? 8.141 1.345 -3.459 1.00 89.81 90 LEU A N 1
ATOM 665 C CA . LEU A 1 90 ? 7.211 2.371 -3.020 1.00 89.81 90 LEU A CA 1
ATOM 666 C C . LEU A 1 90 ? 7.152 2.344 -1.496 1.00 89.81 90 LEU A C 1
ATOM 668 O O . LEU A 1 90 ? 6.778 1.336 -0.901 1.00 89.81 90 LEU A O 1
ATOM 672 N N . VAL A 1 91 ? 7.550 3.432 -0.851 1.00 89.00 91 VAL A N 1
ATOM 673 C CA . VAL A 1 91 ? 7.526 3.571 0.604 1.00 89.00 91 VAL A CA 1
ATOM 674 C C . VAL A 1 91 ? 6.362 4.471 0.978 1.00 89.00 91 VAL A C 1
ATOM 676 O O . VAL A 1 91 ? 6.312 5.633 0.578 1.00 89.00 91 VAL A O 1
ATOM 679 N N . LEU A 1 92 ? 5.433 3.927 1.758 1.00 87.25 92 LEU A N 1
ATOM 680 C CA . LEU A 1 92 ? 4.338 4.699 2.322 1.00 87.25 92 LEU A CA 1
ATOM 681 C C . LEU A 1 92 ? 4.822 5.443 3.575 1.00 87.25 92 LEU A C 1
ATOM 683 O O . LEU A 1 92 ? 5.449 4.844 4.461 1.00 87.25 92 LEU A O 1
ATOM 687 N N . HIS A 1 93 ? 4.552 6.747 3.640 1.00 84.25 93 HIS A N 1
ATOM 688 C CA . HIS A 1 93 ? 4.949 7.614 4.747 1.00 84.25 93 HIS A CA 1
ATOM 689 C C . HIS A 1 93 ? 3.827 8.593 5.109 1.00 84.25 93 HIS A C 1
ATOM 691 O O . HIS A 1 93 ? 3.723 9.698 4.568 1.00 84.25 93 HIS A O 1
ATOM 697 N N . GLY A 1 94 ? 2.981 8.185 6.053 1.00 83.25 94 GLY A N 1
ATOM 698 C CA . GLY A 1 94 ? 1.785 8.934 6.408 1.00 83.25 94 GLY A CA 1
ATOM 699 C C . GLY A 1 94 ? 0.806 8.952 5.233 1.00 83.25 94 GLY A C 1
ATOM 700 O O . GLY A 1 94 ? 0.428 7.906 4.723 1.00 83.25 94 GLY A O 1
ATOM 701 N N . THR A 1 95 ? 0.426 10.139 4.762 1.00 81.69 95 THR A N 1
ATOM 702 C CA . THR A 1 95 ? -0.357 10.311 3.522 1.00 81.69 95 THR A CA 1
ATOM 703 C C . THR A 1 95 ? 0.503 10.383 2.259 1.00 81.69 95 THR A C 1
ATOM 705 O O . THR A 1 95 ? -0.026 10.522 1.160 1.00 81.69 95 THR A O 1
ATOM 708 N N . GLY A 1 96 ? 1.829 10.357 2.400 1.00 82.69 96 GLY A N 1
ATOM 709 C CA . GLY A 1 96 ? 2.766 10.473 1.293 1.00 82.69 96 GLY A CA 1
ATOM 710 C C . GLY A 1 96 ? 3.181 9.121 0.724 1.00 82.69 96 GLY A C 1
ATOM 711 O O . GLY A 1 96 ? 3.204 8.102 1.419 1.00 82.69 96 GLY A O 1
ATOM 712 N N . LEU A 1 97 ? 3.586 9.145 -0.543 1.00 85.12 97 LEU A N 1
ATOM 713 C CA . LEU A 1 97 ? 4.186 8.015 -1.237 1.00 85.12 97 LEU A CA 1
ATOM 714 C C . LEU A 1 97 ? 5.536 8.443 -1.817 1.00 85.12 97 LEU A C 1
ATOM 716 O O . LEU A 1 97 ? 5.610 9.356 -2.637 1.00 85.12 97 LEU A O 1
ATOM 720 N N . GLU A 1 98 ? 6.600 7.762 -1.403 1.00 87.19 98 GLU A N 1
ATOM 721 C CA . GLU A 1 98 ? 7.943 7.961 -1.938 1.00 87.19 98 GLU A CA 1
ATOM 722 C C . GLU A 1 98 ? 8.321 6.790 -2.843 1.00 87.19 98 GLU A C 1
ATOM 724 O O . GLU A 1 98 ? 8.231 5.625 -2.454 1.00 87.19 98 GLU A O 1
ATOM 729 N N . ARG A 1 99 ? 8.797 7.092 -4.052 1.00 84.69 99 ARG A N 1
ATOM 730 C CA . ARG A 1 99 ? 9.372 6.090 -4.948 1.00 84.69 99 ARG A CA 1
ATOM 731 C C . ARG A 1 99 ? 10.885 6.066 -4.797 1.00 84.69 99 ARG A C 1
ATOM 733 O O . ARG A 1 99 ? 11.558 7.065 -5.037 1.00 84.69 99 ARG A O 1
ATOM 740 N N . ARG A 1 100 ? 11.433 4.889 -4.512 1.00 84.56 100 ARG A N 1
ATOM 741 C CA . ARG A 1 100 ? 12.873 4.636 -4.472 1.00 84.56 100 ARG A CA 1
ATOM 742 C C . ARG A 1 100 ? 13.250 3.561 -5.481 1.00 84.56 100 ARG A C 1
ATOM 744 O O . ARG A 1 100 ? 12.492 2.620 -5.713 1.00 84.56 100 ARG A O 1
ATOM 751 N N . ARG A 1 101 ? 14.453 3.666 -6.054 1.00 77.19 101 ARG A N 1
ATOM 752 C CA . ARG A 1 101 ? 15.061 2.507 -6.719 1.00 77.19 101 ARG A CA 1
ATOM 753 C C . ARG A 1 101 ? 15.321 1.451 -5.654 1.00 77.19 101 ARG A C 1
ATOM 755 O O . ARG A 1 101 ? 15.944 1.752 -4.635 1.00 77.19 101 ARG A O 1
ATOM 762 N N . SER A 1 102 ? 14.805 0.248 -5.873 1.00 68.56 102 SER A N 1
ATOM 763 C CA . SER A 1 102 ? 15.050 -0.852 -4.958 1.00 68.56 102 SER A CA 1
ATOM 764 C C . SER A 1 102 ? 16.444 -1.387 -5.242 1.00 68.56 102 SER A C 1
ATOM 766 O O . SER A 1 102 ? 16.711 -1.856 -6.344 1.00 68.56 102 SER A O 1
ATOM 768 N N . ALA A 1 103 ? 17.329 -1.330 -4.250 1.00 60.50 103 ALA A N 1
ATOM 769 C CA . ALA A 1 103 ? 18.589 -2.068 -4.269 1.00 60.50 103 ALA A CA 1
ATOM 770 C C . ALA A 1 103 ? 18.377 -3.541 -3.868 1.00 60.50 103 ALA A C 1
ATOM 772 O O . ALA A 1 103 ? 19.282 -4.160 -3.324 1.00 60.50 103 ALA A O 1
ATOM 773 N N . MET A 1 104 ? 17.192 -4.118 -4.117 1.00 59.12 104 MET A N 1
ATOM 774 C CA . MET A 1 104 ? 16.967 -5.572 -4.045 1.00 59.12 104 MET A CA 1
ATOM 775 C C . MET A 1 104 ? 17.638 -6.286 -5.233 1.00 59.12 104 MET A C 1
ATOM 777 O O . MET A 1 104 ? 17.062 -7.165 -5.865 1.00 59.12 104 MET A O 1
ATOM 781 N N . ASP A 1 105 ? 18.852 -5.855 -5.552 1.00 44.50 105 ASP A N 1
ATOM 782 C CA . ASP A 1 105 ? 19.753 -6.446 -6.521 1.00 44.50 105 ASP A CA 1
ATOM 783 C C . ASP A 1 105 ? 20.819 -7.169 -5.689 1.00 44.50 105 ASP A C 1
ATOM 785 O O . ASP A 1 105 ? 21.677 -6.538 -5.072 1.00 44.50 105 ASP A O 1
ATOM 789 N N . GLY A 1 106 ? 20.693 -8.494 -5.580 1.00 43.88 106 GLY A N 1
ATOM 790 C CA . GLY A 1 106 ? 21.739 -9.345 -5.014 1.00 43.88 106 GLY A CA 1
ATOM 791 C C . GLY A 1 106 ? 21.512 -9.868 -3.594 1.00 43.88 106 GLY A C 1
ATOM 792 O O . GLY A 1 106 ? 22.266 -9.551 -2.683 1.00 43.88 106 GLY A O 1
ATOM 793 N N . THR A 1 107 ? 20.580 -10.802 -3.429 1.00 41.94 107 THR A N 1
ATOM 794 C CA . THR A 1 107 ? 20.812 -11.948 -2.534 1.00 41.94 107 THR A CA 1
ATOM 795 C C . THR A 1 107 ? 20.453 -13.212 -3.297 1.00 41.94 107 THR A C 1
ATOM 797 O O . THR A 1 107 ? 19.309 -13.663 -3.314 1.00 41.94 107 THR A O 1
ATOM 800 N N . ARG A 1 108 ? 21.460 -13.713 -4.011 1.00 42.03 108 ARG A N 1
ATOM 801 C CA . ARG A 1 108 ? 21.527 -15.084 -4.503 1.00 42.03 108 ARG A CA 1
ATOM 802 C C . ARG A 1 108 ? 22.254 -15.931 -3.468 1.00 42.03 108 ARG A C 1
ATOM 804 O O . ARG A 1 108 ? 23.163 -15.365 -2.819 1.00 42.03 108 ARG A O 1
#

Radius of gyration: 13.99 Å; Cα contacts (8 Å, |Δi|>4): 191; chains: 1; bounding box: 35×32×40 Å

Mean predicted aligned error: 6.99 Å

pLDDT: mean 80.69, std 11.6, range [41.94, 90.56]

Nearest PDB structures (foldseek):
  5ulm-assembly2_B  TM=5.777E-01  e=2.122E-01  Homo sapiens
  5ulm-assembly1_A  TM=5.880E-01  e=2.902E-01  Homo sapiens
  3ulc-assembly1_A-2  TM=5.018E-01  e=1.993E-01  Saccharomyces cerevisiae S288C
  8qgy-assembly1_A  TM=6.170E-01  e=6.976E-01  Homo sapiens
  8glv-assembly1_Eb  TM=3.217E-01  e=6.653E+00  Chlamydomonas reinhardtii

Foldseek 3Di:
DADEWEKEWAADPVPGIDIDTPVQFPFWDQDPVCLQWTWTQGPPRDIGTHGLDPPPDPDDRDDPVLSVVLRVVVNVVSVVSSVDDAYWYWYDDRSDTDIDHDPPPDDD

Secondary structure (DSSP, 8-state):
-----EEEEEEETTTEEEEEEGGGEEEEEE-GGGTTEEEEEETTTEEEEEESS-TT--SPPPPHHHHHHHHHHHHHHHHHHTTSSS-EEEEEETTEEEEEE-------